Protein AF-A0A2S8B2B9-F1 (afdb_monomer_lite)

Radius of gyration: 26.37 Å; chains: 1; bounding box: 56×16×73 Å

Secondary structure (DSSP, 8-state):
-TTHHHHHHHHHTT---TTSS--TTS--TTS--HHHHHHHHHHHHHHHHHHHHHHHHHHHT-

pLDDT: mean 71.31, std 13.94, range [50.12, 95.25]

Foldseek 3Di:
DVVVVVVVVVVVVPPPPPPVDLDQCQQDVVRDGVVRVVVVVVVVVVVVVVVVVVVVVVVVVD

Sequence (62 aa):
MRTLWPAALLALALVPAAGCSRTDNEPGPGGVTVSEAKALDDAADMLESRDGTADKQAKAEK

Organism: NCBI:txid2054227

Structure (mmCIF, N/CA/C/O backbone):
data_AF-A0A2S8B2B9-F1
#
_entry.id   AF-A0A2S8B2B9-F1
#
loop_
_atom_site.group_PDB
_atom_site.id
_atom_site.type_symbol
_atom_site.label_atom_id
_atom_site.label_alt_id
_atom_site.label_comp_id
_atom_site.label_asym_id
_atom_site.label_entity_id
_atom_site.label_seq_id
_atom_site.pdbx_PDB_ins_code
_atom_site.Cartn_x
_atom_site.Cartn_y
_atom_site.Cartn_z
_atom_site.occupancy
_atom_site.B_iso_or_equiv
_atom_site.auth_seq_id
_atom_site.auth_comp_id
_atom_site.auth_asym_id
_atom_site.auth_atom_id
_atom_site.pdbx_PDB_model_num
ATOM 1 N N . MET A 1 1 ? 36.297 -6.402 -40.767 1.00 55.44 1 MET A N 1
ATOM 2 C CA . MET A 1 1 ? 35.865 -5.265 -39.916 1.00 55.44 1 MET A CA 1
ATOM 3 C C . MET A 1 1 ? 34.450 -4.759 -40.227 1.00 55.44 1 MET A C 1
ATOM 5 O O . MET A 1 1 ? 33.753 -4.399 -39.295 1.00 55.44 1 MET A O 1
ATOM 9 N N . ARG A 1 2 ? 33.974 -4.774 -41.485 1.00 61.88 2 ARG A N 1
ATOM 10 C CA . ARG A 1 2 ? 32.622 -4.297 -41.869 1.00 61.88 2 ARG A CA 1
ATOM 11 C C . ARG A 1 2 ? 31.443 -5.222 -41.500 1.00 61.88 2 ARG A C 1
ATOM 13 O O . ARG A 1 2 ? 30.308 -4.772 -41.495 1.00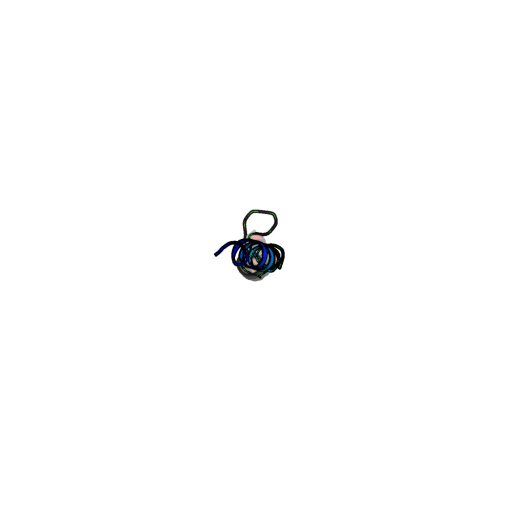 61.88 2 ARG A O 1
ATOM 20 N N . THR A 1 3 ? 31.70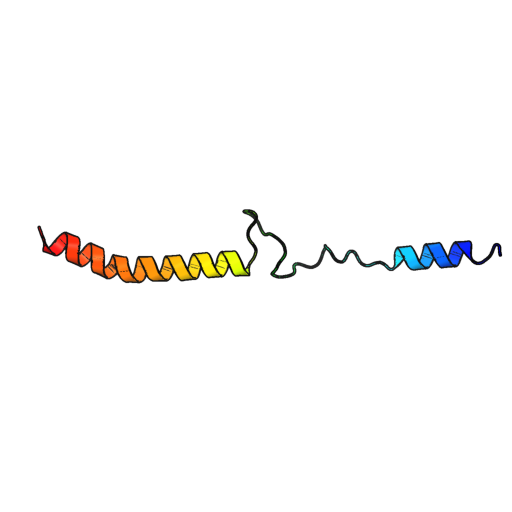0 -6.490 -41.177 1.00 54.75 3 THR A N 1
ATOM 21 C CA . THR A 1 3 ? 30.678 -7.495 -40.809 1.00 54.75 3 THR A CA 1
ATOM 22 C C . THR A 1 3 ? 30.381 -7.562 -39.308 1.00 54.75 3 THR A C 1
ATOM 24 O O . THR A 1 3 ? 29.470 -8.273 -38.903 1.00 54.75 3 THR A O 1
ATOM 27 N N . LEU A 1 4 ? 31.113 -6.805 -38.482 1.00 56.28 4 LEU A N 1
ATOM 28 C CA . LEU A 1 4 ? 30.884 -6.714 -37.032 1.00 56.28 4 LEU A CA 1
ATOM 29 C C . LEU A 1 4 ? 29.733 -5.751 -36.683 1.00 56.28 4 LEU A C 1
ATOM 31 O O . LEU A 1 4 ? 29.141 -5.852 -35.614 1.00 56.28 4 LEU A O 1
ATOM 35 N N . TRP A 1 5 ? 29.386 -4.849 -37.606 1.00 57.38 5 TRP A N 1
ATOM 36 C CA . TRP A 1 5 ? 28.313 -3.865 -37.451 1.00 57.38 5 TRP A CA 1
ATOM 37 C C . TRP A 1 5 ? 26.905 -4.491 -37.345 1.00 57.38 5 TRP A C 1
ATOM 39 O O . TRP A 1 5 ? 26.190 -4.153 -36.402 1.00 57.38 5 TRP A O 1
ATOM 49 N N . PRO A 1 6 ? 26.478 -5.427 -38.222 1.00 62.81 6 PRO A N 1
ATOM 50 C CA . PRO A 1 6 ? 25.132 -6.000 -38.125 1.00 62.81 6 PRO A CA 1
ATOM 51 C C . PRO A 1 6 ? 24.950 -6.884 -36.884 1.00 62.81 6 PRO A C 1
ATOM 53 O O . PRO A 1 6 ? 23.860 -6.925 -36.320 1.00 62.81 6 PRO A O 1
ATOM 56 N N . ALA A 1 7 ? 26.015 -7.547 -36.420 1.00 61.28 7 ALA A N 1
ATOM 57 C CA . ALA A 1 7 ? 25.965 -8.395 -35.230 1.00 61.28 7 ALA A CA 1
ATOM 58 C C . ALA A 1 7 ? 25.748 -7.579 -33.943 1.00 61.28 7 ALA A C 1
ATOM 60 O O . ALA A 1 7 ? 24.992 -7.995 -33.067 1.00 61.28 7 ALA A O 1
ATOM 61 N N . ALA A 1 8 ? 26.356 -6.392 -33.852 1.00 62.62 8 ALA A N 1
ATOM 62 C CA . ALA A 1 8 ? 26.185 -5.496 -32.710 1.00 62.62 8 ALA A CA 1
ATOM 63 C C . ALA A 1 8 ? 24.751 -4.939 -32.601 1.00 62.62 8 ALA A C 1
ATOM 65 O O . ALA A 1 8 ? 24.224 -4.804 -31.499 1.00 62.62 8 ALA A O 1
ATOM 66 N N . LEU A 1 9 ? 24.095 -4.666 -33.735 1.00 63.22 9 LEU A N 1
ATOM 67 C CA . LEU A 1 9 ? 22.705 -4.190 -33.763 1.00 63.22 9 LEU A CA 1
ATOM 68 C C . LEU A 1 9 ? 21.703 -5.283 -33.368 1.00 63.22 9 LEU A C 1
ATOM 70 O O . LEU A 1 9 ? 20.712 -4.993 -32.701 1.00 63.22 9 LEU A O 1
ATOM 74 N N . LEU A 1 10 ? 21.977 -6.541 -33.727 1.00 64.94 10 LEU A N 1
ATOM 75 C CA . LEU A 1 10 ? 21.121 -7.673 -33.367 1.00 64.94 10 LEU A CA 1
ATOM 76 C C . LEU A 1 10 ? 21.171 -7.982 -31.860 1.00 64.94 10 LEU A C 1
ATOM 78 O O . LEU A 1 10 ? 20.155 -8.341 -31.274 1.00 64.94 10 LEU A O 1
ATOM 82 N N . ALA A 1 11 ? 22.330 -7.792 -31.221 1.00 62.88 11 ALA A N 1
ATOM 83 C CA . ALA A 1 11 ? 22.488 -7.974 -29.778 1.00 62.88 11 ALA A CA 1
ATOM 84 C C . ALA A 1 11 ? 21.727 -6.915 -28.957 1.00 62.88 11 ALA A C 1
ATOM 86 O O . ALA A 1 11 ? 21.194 -7.231 -27.896 1.00 62.88 11 ALA A O 1
ATOM 87 N N . LEU A 1 12 ? 21.622 -5.679 -29.461 1.00 62.84 12 LEU A N 1
ATOM 88 C CA . LEU A 1 12 ? 20.863 -4.610 -28.801 1.00 62.84 12 LEU A CA 1
ATOM 89 C C . LEU A 1 12 ? 19.343 -4.842 -28.869 1.00 62.84 12 LEU A C 1
ATOM 91 O O . LEU A 1 12 ? 18.622 -4.451 -27.957 1.00 62.84 12 LEU A O 1
ATOM 95 N N . ALA A 1 13 ? 18.860 -5.526 -29.912 1.00 64.25 13 ALA A N 1
ATOM 96 C CA . ALA A 1 13 ? 17.444 -5.864 -30.077 1.00 64.25 13 ALA A CA 1
ATOM 97 C C . ALA A 1 13 ? 16.953 -6.972 -29.124 1.00 64.25 13 ALA A C 1
ATOM 99 O O . ALA A 1 13 ? 15.747 -7.149 -28.972 1.00 64.25 13 ALA A O 1
ATOM 100 N N . LEU A 1 14 ? 17.868 -7.713 -28.484 1.00 61.34 14 LEU A N 1
ATOM 101 C CA . LEU A 1 14 ? 17.540 -8.777 -27.530 1.00 61.34 14 LEU A CA 1
ATOM 102 C C . LEU A 1 14 ? 17.503 -8.315 -26.070 1.00 61.34 14 LEU A C 1
ATOM 104 O O . LEU A 1 14 ? 17.226 -9.149 -25.212 1.00 61.34 14 LEU A O 1
ATOM 108 N N . VAL A 1 15 ? 17.767 -7.037 -25.764 1.00 66.25 15 VAL A N 1
ATOM 109 C CA . VAL A 1 15 ? 17.610 -6.526 -24.395 1.00 66.25 15 VAL A CA 1
ATOM 110 C C . VAL A 1 15 ? 16.113 -6.523 -24.083 1.00 66.25 15 VAL A C 1
ATOM 112 O O . VAL A 1 15 ? 15.385 -5.679 -24.613 1.00 66.25 15 VAL A O 1
ATOM 115 N N . PRO A 1 16 ? 15.610 -7.463 -23.262 1.00 61.81 16 PRO A N 1
ATOM 116 C CA . PRO A 1 16 ? 14.216 -7.440 -22.873 1.00 61.81 16 PRO A CA 1
ATOM 117 C C . PRO A 1 16 ? 14.019 -6.171 -22.051 1.00 61.81 16 PRO A C 1
ATOM 119 O O . PRO A 1 16 ? 14.885 -5.800 -21.255 1.00 61.81 16 PRO A O 1
ATOM 122 N N . ALA A 1 17 ? 12.885 -5.503 -22.232 1.00 61.34 17 ALA A N 1
ATOM 123 C CA . ALA A 1 17 ? 12.447 -4.429 -21.357 1.00 61.34 17 ALA A 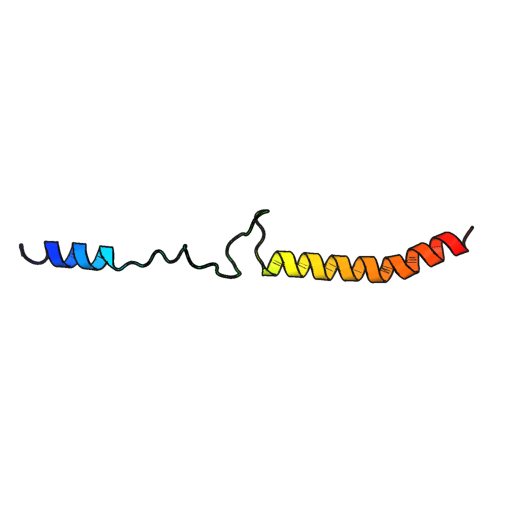CA 1
ATOM 124 C C . ALA A 1 17 ? 12.270 -4.985 -19.931 1.00 61.34 17 ALA A C 1
ATOM 126 O O . ALA A 1 17 ? 11.174 -5.370 -19.528 1.00 61.34 17 ALA A O 1
ATOM 127 N N . ALA A 1 18 ? 13.362 -5.049 -19.165 1.00 58.06 18 ALA A N 1
ATOM 128 C CA . ALA A 1 18 ? 13.403 -5.575 -17.803 1.00 58.06 18 ALA A CA 1
ATOM 129 C C . ALA A 1 18 ? 12.533 -4.765 -16.817 1.00 58.06 18 ALA A C 1
ATOM 131 O O . ALA A 1 18 ? 12.402 -5.156 -15.666 1.00 58.06 18 ALA A O 1
ATOM 132 N N . GLY A 1 19 ? 11.912 -3.671 -17.275 1.00 55.00 19 GLY A N 1
ATOM 133 C CA . GLY A 1 19 ? 10.974 -2.839 -16.518 1.00 55.00 19 GLY A CA 1
ATOM 134 C C . GLY A 1 19 ? 9.488 -3.050 -16.840 1.00 55.00 19 GLY A C 1
ATOM 135 O O . GLY A 1 19 ? 8.658 -2.352 -16.276 1.00 55.00 19 GLY A O 1
ATOM 136 N N . CYS A 1 20 ? 9.109 -3.980 -17.730 1.00 63.88 20 CYS A N 1
ATOM 137 C CA . CYS A 1 20 ? 7.690 -4.327 -17.952 1.00 63.88 20 CYS A CA 1
ATOM 138 C C . CYS A 1 20 ? 7.229 -5.551 -17.144 1.00 63.88 20 CYS A C 1
ATOM 140 O O . CYS A 1 20 ? 6.122 -6.047 -17.352 1.00 63.88 20 CYS A O 1
ATOM 142 N N . SER A 1 21 ? 8.059 -6.042 -16.222 1.00 54.62 21 SER A N 1
ATOM 143 C CA . SER A 1 21 ? 7.672 -7.078 -15.270 1.00 54.62 21 SER A CA 1
ATOM 144 C C . SER A 1 21 ? 7.344 -6.410 -13.943 1.00 54.62 21 SER A C 1
ATOM 146 O O . SER A 1 21 ? 8.196 -5.747 -13.360 1.00 54.62 21 SER A O 1
ATOM 148 N N . ARG A 1 22 ? 6.107 -6.584 -13.468 1.00 58.28 22 ARG A N 1
ATOM 149 C CA . ARG A 1 22 ? 5.657 -6.155 -12.140 1.00 58.28 22 ARG A CA 1
ATOM 150 C C . ARG A 1 22 ? 6.434 -6.947 -11.089 1.00 58.28 22 ARG A C 1
ATOM 152 O O . ARG A 1 22 ? 6.017 -8.034 -10.709 1.00 58.28 22 ARG A O 1
ATOM 159 N N . THR A 1 23 ? 7.604 -6.457 -10.700 1.00 62.31 23 THR A N 1
ATOM 160 C CA . THR A 1 23 ? 8.292 -6.968 -9.514 1.00 62.31 23 THR A CA 1
ATOM 161 C C . THR A 1 23 ? 7.614 -6.357 -8.291 1.00 62.31 23 THR A C 1
ATOM 163 O O . THR A 1 23 ? 7.142 -5.223 -8.359 1.00 62.31 23 THR A O 1
ATOM 166 N N . ASP A 1 24 ? 7.536 -7.082 -7.176 1.00 62.88 24 ASP A N 1
ATOM 167 C CA . ASP A 1 24 ? 6.860 -6.598 -5.958 1.00 62.88 24 ASP A CA 1
ATOM 168 C C . ASP A 1 24 ? 7.492 -5.323 -5.361 1.00 62.88 24 ASP A C 1
ATOM 170 O O . ASP A 1 24 ? 6.896 -4.693 -4.488 1.00 62.88 24 ASP A O 1
ATOM 174 N N . ASN A 1 25 ? 8.678 -4.937 -5.853 1.00 59.00 25 ASN A N 1
ATOM 175 C CA . ASN A 1 25 ? 9.427 -3.742 -5.467 1.00 59.00 25 ASN A CA 1
ATOM 176 C C . ASN A 1 25 ? 9.203 -2.539 -6.401 1.00 59.00 25 ASN A C 1
ATOM 178 O O . ASN A 1 25 ? 9.729 -1.465 -6.121 1.00 59.00 25 ASN A O 1
ATOM 182 N N . GLU A 1 26 ? 8.465 -2.688 -7.508 1.00 73.00 26 GLU A N 1
ATOM 183 C CA . GLU A 1 26 ? 8.112 -1.534 -8.340 1.00 73.00 26 GLU A CA 1
ATOM 184 C C . GLU A 1 26 ? 7.024 -0.697 -7.641 1.00 73.00 26 GLU A C 1
ATOM 186 O O . GLU A 1 26 ? 6.020 -1.266 -7.190 1.00 73.00 26 GLU A O 1
ATOM 191 N N . PRO A 1 27 ? 7.174 0.640 -7.559 1.00 72.94 27 PRO A N 1
ATOM 192 C CA . PRO A 1 27 ? 6.172 1.506 -6.947 1.00 72.94 27 PRO A CA 1
ATOM 193 C C . PRO A 1 27 ? 4.814 1.381 -7.654 1.00 72.94 27 PRO A C 1
ATOM 195 O O . PRO A 1 27 ? 4.674 1.661 -8.846 1.00 72.94 27 PRO A O 1
ATOM 198 N N . GLY A 1 28 ? 3.794 0.957 -6.911 1.00 70.69 28 GLY A N 1
ATOM 199 C CA . GLY A 1 28 ? 2.409 0.897 -7.359 1.00 70.69 28 GLY A CA 1
ATOM 200 C C . GLY A 1 28 ? 1.710 2.264 -7.325 1.00 70.69 28 GLY A C 1
ATOM 201 O O . GLY A 1 28 ? 2.318 3.289 -6.998 1.00 70.69 28 GLY A O 1
ATOM 202 N N . PRO A 1 29 ? 0.407 2.319 -7.658 1.00 74.12 29 PRO A N 1
ATOM 203 C CA . PRO A 1 29 ? -0.399 3.530 -7.501 1.00 74.12 29 PRO A CA 1
ATOM 204 C C . PRO A 1 29 ? -0.305 4.059 -6.061 1.00 74.12 29 PRO A C 1
ATOM 206 O O . PRO A 1 29 ? -0.565 3.320 -5.120 1.00 74.12 29 PRO A O 1
ATOM 209 N N . GLY A 1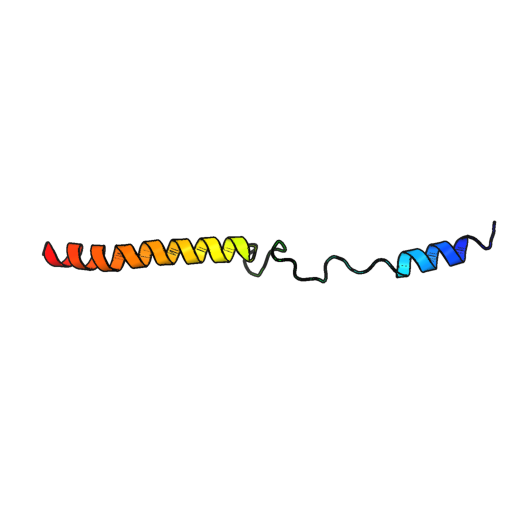 30 ? 0.090 5.325 -5.892 1.00 78.50 30 GLY A N 1
ATOM 210 C CA . GLY A 1 30 ? 0.407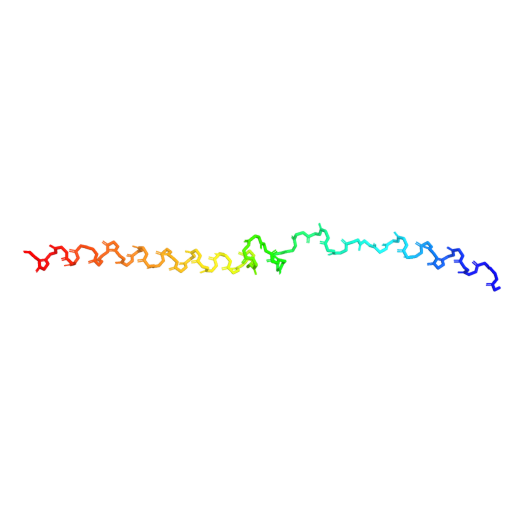 5.908 -4.577 1.00 78.50 30 GLY A CA 1
ATOM 211 C C . GLY A 1 30 ? 1.903 5.955 -4.242 1.00 78.50 30 GLY A C 1
ATOM 212 O O . GLY A 1 30 ? 2.267 6.503 -3.209 1.00 78.50 30 GLY A O 1
ATOM 213 N N . GLY A 1 31 ? 2.773 5.442 -5.120 1.00 86.38 31 GLY A N 1
ATOM 214 C CA . GLY A 1 31 ? 4.229 5.499 -4.951 1.00 86.38 31 GLY A CA 1
ATOM 215 C C . GLY A 1 31 ? 4.781 4.502 -3.932 1.00 86.38 31 GLY A C 1
ATOM 216 O O . GLY A 1 31 ? 5.955 4.593 -3.592 1.00 86.38 31 GLY A O 1
ATOM 217 N N . VAL A 1 32 ? 3.949 3.567 -3.467 1.00 87.12 32 VAL A N 1
ATOM 218 C CA . VAL A 1 32 ? 4.315 2.514 -2.514 1.00 87.12 32 VAL A CA 1
ATOM 219 C C . VAL A 1 32 ? 4.408 1.166 -3.213 1.00 87.12 32 VAL A C 1
ATOM 221 O O . VAL A 1 32 ? 3.658 0.871 -4.145 1.00 87.12 32 VAL A O 1
ATOM 224 N N . THR A 1 33 ? 5.334 0.338 -2.766 1.00 88.69 33 THR A N 1
ATOM 225 C CA . THR A 1 33 ? 5.488 -1.047 -3.217 1.00 88.69 33 THR A CA 1
ATOM 226 C C . THR A 1 33 ? 4.356 -1.932 -2.684 1.00 88.69 33 THR A C 1
ATOM 228 O O . THR A 1 33 ? 3.605 -1.554 -1.781 1.00 88.69 33 THR A O 1
ATOM 231 N N . VAL A 1 34 ? 4.214 -3.141 -3.234 1.00 87.56 34 VAL A N 1
ATOM 232 C CA . VAL A 1 34 ? 3.188 -4.095 -2.772 1.00 87.56 34 VAL A CA 1
ATOM 233 C C . VAL A 1 34 ? 3.450 -4.522 -1.323 1.00 87.56 34 VAL A C 1
ATOM 235 O O . VAL A 1 34 ? 2.515 -4.668 -0.535 1.00 87.56 34 VAL A O 1
ATOM 238 N N . SER A 1 35 ? 4.722 -4.687 -0.955 1.00 87.00 35 SER A N 1
ATOM 239 C CA . SER A 1 35 ? 5.137 -5.028 0.407 1.00 87.00 35 SER A CA 1
ATOM 240 C C . SER A 1 35 ? 4.871 -3.892 1.398 1.00 87.00 35 SER A C 1
ATOM 242 O O . SER A 1 35 ? 4.394 -4.156 2.501 1.00 87.00 35 SER A O 1
ATOM 244 N N . GLU A 1 36 ? 5.108 -2.638 1.004 1.00 88.94 36 GLU A N 1
ATOM 245 C CA . GLU A 1 36 ? 4.771 -1.459 1.813 1.00 88.94 36 GLU A CA 1
ATOM 246 C C . GLU A 1 36 ? 3.262 -1.328 2.030 1.00 88.94 36 GLU A C 1
ATOM 248 O O . GLU A 1 36 ? 2.829 -1.130 3.163 1.00 88.94 36 GLU A O 1
ATOM 253 N N . ALA A 1 37 ? 2.456 -1.496 0.976 1.00 91.50 37 ALA A N 1
ATOM 254 C CA . ALA A 1 37 ? 0.999 -1.466 1.089 1.00 91.50 37 ALA A CA 1
ATOM 255 C C . ALA A 1 37 ? 0.488 -2.537 2.067 1.00 91.50 37 ALA A C 1
ATOM 257 O O . ALA A 1 37 ? -0.311 -2.236 2.949 1.00 91.50 37 ALA A O 1
ATOM 258 N N . LYS A 1 38 ? 1.023 -3.762 1.988 1.00 90.44 38 LYS A N 1
ATOM 259 C CA . LYS A 1 38 ? 0.657 -4.833 2.920 1.00 90.44 38 LYS A CA 1
ATOM 260 C C . LYS A 1 38 ? 1.032 -4.516 4.373 1.00 90.44 38 LYS A C 1
ATOM 262 O O . LYS A 1 38 ? 0.249 -4.792 5.274 1.00 90.44 38 LYS A O 1
ATOM 267 N N . ALA A 1 39 ? 2.211 -3.942 4.608 1.00 93.25 39 ALA A N 1
ATOM 268 C CA . ALA A 1 39 ? 2.625 -3.554 5.955 1.00 93.25 39 ALA A CA 1
ATOM 269 C C . ALA A 1 39 ? 1.726 -2.451 6.545 1.00 93.25 39 ALA A C 1
ATOM 271 O O . ALA A 1 39 ? 1.473 -2.442 7.749 1.00 93.25 39 ALA A O 1
ATOM 272 N N . LEU A 1 40 ? 1.238 -1.535 5.700 1.00 92.25 40 LEU A N 1
ATOM 273 C CA . LEU A 1 40 ? 0.285 -0.494 6.090 1.00 92.25 40 LEU A CA 1
ATOM 274 C C . LEU A 1 40 ? -1.086 -1.085 6.455 1.00 92.25 40 LEU A C 1
ATOM 276 O O . LEU A 1 40 ? -1.643 -0.703 7.483 1.00 92.25 40 LEU A O 1
ATOM 280 N N . ASP A 1 41 ? -1.589 -2.040 5.670 1.00 93.56 41 ASP A N 1
ATOM 281 C CA . ASP A 1 41 ? -2.851 -2.739 5.955 1.00 93.56 41 ASP A CA 1
ATOM 282 C C . ASP A 1 41 ? -2.768 -3.542 7.264 1.00 93.56 41 ASP A C 1
ATOM 284 O O . ASP A 1 41 ? -3.627 -3.406 8.135 1.00 93.56 41 ASP A O 1
ATOM 288 N N . ASP A 1 42 ? -1.687 -4.309 7.457 1.00 95.25 42 ASP A N 1
ATOM 289 C CA . ASP A 1 42 ? -1.476 -5.093 8.680 1.00 95.25 42 ASP A CA 1
ATOM 290 C C . ASP A 1 42 ? -1.429 -4.175 9.929 1.00 95.25 42 ASP A C 1
ATOM 292 O O . ASP A 1 42 ? -1.911 -4.541 11.003 1.00 95.25 42 ASP A O 1
ATOM 296 N N . ALA A 1 43 ? -0.877 -2.961 9.808 1.00 93.50 43 ALA A N 1
ATOM 297 C CA . ALA A 1 43 ? -0.868 -1.976 10.891 1.00 93.50 43 ALA A CA 1
ATOM 298 C C . ALA A 1 43 ? -2.265 -1.395 11.180 1.00 93.50 43 ALA A C 1
ATOM 300 O O . ALA A 1 43 ? -2.601 -1.169 12.347 1.00 93.50 43 ALA A O 1
ATOM 301 N N . ALA A 1 44 ? -3.080 -1.167 10.147 1.00 93.25 44 ALA A N 1
ATOM 302 C CA . ALA A 1 44 ? -4.459 -0.713 10.306 1.00 93.25 44 ALA A CA 1
ATOM 303 C C . ALA A 1 44 ? -5.313 -1.763 11.039 1.00 93.25 44 ALA A C 1
ATOM 305 O O . ALA A 1 44 ? -6.017 -1.419 11.989 1.00 93.25 44 ALA A O 1
ATOM 306 N N . ASP A 1 45 ? -5.161 -3.045 10.698 1.00 93.38 45 ASP A N 1
ATOM 307 C CA . ASP A 1 45 ? -5.854 -4.153 11.371 1.00 93.38 45 ASP A CA 1
ATOM 308 C C . ASP A 1 45 ? -5.521 -4.232 12.874 1.00 93.38 45 ASP A C 1
ATOM 310 O O . ASP A 1 45 ? -6.385 -4.534 13.709 1.00 93.38 45 ASP A O 1
ATOM 314 N N . MET A 1 46 ? -4.273 -3.925 13.256 1.00 92.19 46 MET A N 1
ATOM 315 C CA . MET A 1 46 ? -3.872 -3.859 14.667 1.00 92.19 46 MET A CA 1
ATOM 316 C C . MET A 1 46 ? -4.549 -2.710 15.420 1.00 92.19 46 MET A C 1
ATOM 318 O O . MET A 1 46 ? -4.822 -2.851 16.613 1.00 92.19 46 MET A O 1
ATOM 322 N N . LEU A 1 47 ? -4.798 -1.573 14.764 1.00 87.75 47 LEU A N 1
ATOM 323 C CA . LEU A 1 47 ? -5.505 -0.440 15.364 1.00 87.75 47 LEU A CA 1
ATOM 324 C C . LEU A 1 47 ? -6.994 -0.747 15.522 1.00 87.75 47 LEU A C 1
ATOM 326 O O . LEU A 1 47 ? -7.511 -0.609 16.626 1.00 87.75 47 LEU A O 1
ATOM 330 N N . GLU A 1 48 ? -7.644 -1.284 14.489 1.00 88.88 48 GLU A N 1
ATOM 331 C CA . GLU A 1 48 ? -9.060 -1.683 14.531 1.00 88.88 48 GLU A CA 1
ATOM 332 C C . GLU A 1 48 ? -9.321 -2.723 15.637 1.00 88.88 48 GLU A C 1
ATOM 334 O O . GLU A 1 48 ? -10.265 -2.619 16.426 1.00 88.88 48 GLU A O 1
ATOM 339 N N . SER A 1 49 ? -8.411 -3.694 15.780 1.00 86.62 49 SER A N 1
ATOM 340 C CA . SER A 1 49 ? -8.464 -4.695 16.854 1.00 86.62 49 SER A CA 1
ATOM 341 C C . SER A 1 49 ? -8.410 -4.071 18.256 1.00 86.62 49 SER A C 1
ATOM 343 O O . SER A 1 49 ? -8.973 -4.622 19.207 1.00 86.62 49 SER A O 1
ATOM 345 N N . ARG A 1 50 ? -7.730 -2.926 18.408 1.00 84.31 50 ARG A N 1
ATOM 346 C CA . ARG A 1 50 ? -7.650 -2.175 19.669 1.00 84.31 50 ARG A CA 1
ATOM 347 C C . ARG A 1 50 ? -8.868 -1.279 19.852 1.00 84.31 50 ARG A C 1
ATOM 349 O O . ARG A 1 50 ? -9.416 -1.258 20.955 1.00 84.31 50 ARG A O 1
ATOM 356 N N . ASP A 1 51 ? -9.330 -0.609 18.804 1.00 76.06 51 ASP A N 1
ATOM 357 C CA . ASP A 1 51 ? -10.474 0.302 18.854 1.00 76.06 51 ASP A CA 1
ATOM 358 C C . ASP A 1 51 ? -11.773 -0.428 19.208 1.00 76.06 51 ASP A C 1
ATOM 360 O O . ASP A 1 51 ? -12.524 0.047 20.058 1.00 76.06 51 ASP A O 1
ATOM 364 N N . GLY A 1 52 ? -11.956 -1.680 18.770 1.00 65.94 52 GLY A N 1
ATOM 365 C CA . GLY A 1 52 ? -13.060 -2.531 19.242 1.00 65.94 52 GLY A CA 1
ATOM 366 C C . GLY A 1 52 ? -13.106 -2.741 20.772 1.00 65.94 52 GLY A C 1
ATOM 367 O O . GLY A 1 52 ? -14.152 -3.106 21.325 1.00 65.94 52 GLY A O 1
ATOM 368 N N . THR A 1 53 ? -11.995 -2.493 21.476 1.00 61.69 53 THR A N 1
ATOM 369 C CA . THR A 1 53 ? -11.902 -2.477 22.946 1.00 61.69 53 THR A CA 1
ATOM 370 C C . THR A 1 53 ? -11.866 -1.066 23.537 1.00 61.69 53 THR A C 1
ATOM 372 O O . THR A 1 53 ? -12.344 -0.882 24.660 1.00 61.69 53 THR A O 1
ATOM 375 N N . ALA A 1 54 ? -11.344 -0.079 22.801 1.00 61.22 54 ALA A N 1
ATOM 376 C CA . ALA A 1 54 ? -11.258 1.317 23.219 1.00 61.22 54 ALA A CA 1
ATOM 377 C C . ALA A 1 54 ? -12.620 2.028 23.133 1.00 61.22 54 ALA A C 1
ATOM 379 O O . ALA A 1 54 ? -13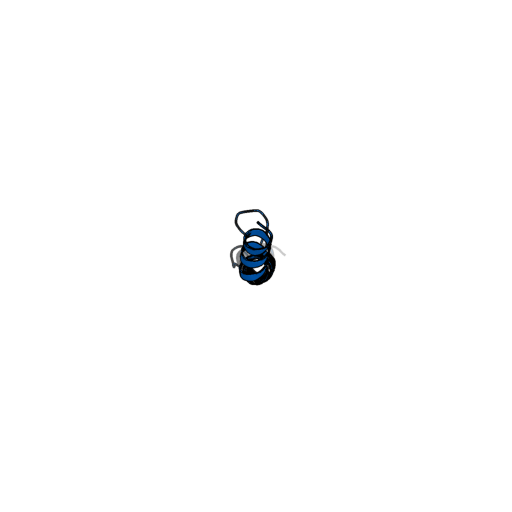.007 2.681 24.097 1.00 61.22 54 ALA A O 1
ATOM 380 N N . ASP A 1 55 ? -13.408 1.812 22.072 1.00 61.47 55 ASP A N 1
ATOM 381 C CA . ASP A 1 55 ? -14.784 2.323 21.944 1.00 61.47 55 ASP A CA 1
ATOM 382 C C . ASP A 1 55 ? -15.699 1.780 23.051 1.00 61.47 55 ASP A C 1
ATOM 384 O O . ASP A 1 55 ? -16.543 2.487 23.608 1.00 61.47 55 ASP A O 1
ATOM 388 N N . LYS A 1 56 ? -15.505 0.511 23.437 1.00 59.56 56 LYS A N 1
ATOM 389 C CA . LYS A 1 56 ? -16.249 -0.103 24.549 1.00 59.56 56 LYS A CA 1
ATOM 390 C C . LYS A 1 56 ? -15.877 0.505 25.902 1.00 59.56 56 LYS A C 1
ATOM 392 O O . LYS A 1 56 ? -16.759 0.652 26.744 1.00 59.56 56 LYS A O 1
ATOM 397 N N . GLN A 1 57 ? -14.611 0.866 26.108 1.00 59.56 57 GLN A N 1
ATOM 398 C CA . GLN A 1 57 ? -14.141 1.517 27.336 1.00 59.56 57 GLN A CA 1
ATOM 399 C C . GLN A 1 57 ? -14.565 2.991 27.398 1.00 59.56 57 GLN A C 1
ATOM 401 O O . GLN A 1 57 ? -15.102 3.418 28.415 1.00 59.56 57 GLN A O 1
ATOM 406 N N . ALA A 1 58 ? -14.460 3.730 26.291 1.00 60.75 58 ALA A N 1
ATOM 407 C CA . ALA A 1 58 ? -14.905 5.122 26.192 1.00 60.75 58 ALA A CA 1
ATOM 408 C C . ALA A 1 58 ? -16.415 5.286 26.447 1.00 60.75 58 ALA A C 1
ATOM 410 O O . ALA A 1 58 ? -16.857 6.311 26.964 1.00 60.75 58 ALA A O 1
ATOM 411 N N . LYS A 1 59 ? -17.220 4.266 26.118 1.00 58.78 59 LYS A N 1
ATOM 412 C CA . LYS A 1 59 ? -18.667 4.256 26.375 1.00 58.78 59 LYS A CA 1
ATOM 413 C C . LYS A 1 59 ? -19.049 3.777 27.783 1.00 58.78 59 LYS A C 1
ATOM 415 O O . LYS A 1 59 ? -20.155 4.073 28.221 1.00 58.78 59 LYS A O 1
ATOM 420 N N . ALA A 1 60 ? -18.182 3.033 28.473 1.00 59.41 60 ALA A N 1
ATOM 421 C CA . ALA A 1 60 ? -18.430 2.534 29.830 1.00 59.41 60 ALA A CA 1
ATOM 422 C C . ALA A 1 60 ? -18.109 3.567 30.927 1.00 59.41 60 ALA A C 1
ATOM 424 O O . ALA A 1 60 ? -18.575 3.424 32.053 1.00 59.41 60 ALA A O 1
ATOM 425 N N . GLU A 1 61 ? -17.335 4.604 30.599 1.00 60.47 61 GLU A N 1
ATOM 426 C CA . GLU A 1 61 ? -16.974 5.699 31.513 1.00 60.47 61 GLU A CA 1
ATOM 427 C C . GLU A 1 61 ? -17.985 6.868 31.499 1.00 60.47 61 GLU A C 1
ATOM 429 O O . GLU A 1 61 ? -17.765 7.901 32.129 1.00 60.47 61 GLU A O 1
ATOM 434 N N . LYS A 1 62 ? -19.120 6.714 30.805 1.00 50.12 62 LYS A N 1
ATOM 435 C CA . LYS A 1 62 ? -20.207 7.702 30.740 1.00 50.12 62 LYS A CA 1
ATOM 436 C C . LYS A 1 62 ? -21.513 7.140 31.286 1.00 50.12 62 LYS A C 1
ATOM 438 O O . LYS A 1 62 ? -22.290 7.950 31.841 1.00 50.12 62 LYS A O 1
#